Protein AF-A0A925EYQ9-F1 (afdb_monomer_lite)

Structure (mmCIF, N/CA/C/O backbone):
data_AF-A0A925EYQ9-F1
#
_entry.id   AF-A0A925EYQ9-F1
#
loop_
_atom_site.group_PDB
_atom_site.id
_atom_site.type_symbol
_atom_site.label_atom_id
_atom_site.label_alt_id
_atom_site.label_comp_id
_atom_site.label_asym_id
_atom_site.label_entity_id
_atom_site.label_seq_id
_atom_site.pdbx_PDB_ins_code
_atom_site.Cartn_x
_atom_site.Cartn_y
_atom_site.Cartn_z
_atom_site.occupancy
_atom_site.B_iso_or_equiv
_atom_site.auth_seq_id
_atom_site.auth_comp_id
_atom_site.auth_asym_id
_atom_site.auth_atom_id
_atom_site.pdbx_PDB_model_num
ATOM 1 N N . SER A 1 1 ? 8.525 -2.865 3.911 1.00 90.75 1 SER A N 1
ATOM 2 C CA . SER A 1 1 ? 7.524 -3.437 2.979 1.00 90.75 1 SER A CA 1
ATOM 3 C C . SER A 1 1 ? 6.295 -2.535 2.971 1.00 90.75 1 SER A C 1
ATOM 5 O O . SER A 1 1 ? 6.235 -1.646 3.814 1.00 90.75 1 SER A O 1
ATOM 7 N N . ILE A 1 2 ? 5.310 -2.762 2.088 1.00 97.19 2 ILE A N 1
ATOM 8 C CA . ILE A 1 2 ? 4.047 -1.989 2.095 1.00 97.19 2 ILE A CA 1
ATOM 9 C C . ILE A 1 2 ? 3.376 -2.045 3.475 1.00 97.19 2 ILE A C 1
ATOM 11 O O . ILE A 1 2 ? 2.936 -1.022 3.979 1.00 97.19 2 ILE A O 1
ATOM 15 N N . ILE A 1 3 ? 3.376 -3.205 4.140 1.00 96.69 3 ILE A N 1
ATOM 16 C CA . ILE A 1 3 ? 2.781 -3.347 5.477 1.00 96.69 3 ILE A CA 1
ATOM 17 C C . ILE A 1 3 ? 3.543 -2.546 6.544 1.00 96.69 3 ILE A C 1
ATOM 19 O O . ILE A 1 3 ? 2.914 -1.913 7.386 1.00 96.69 3 ILE A O 1
ATOM 23 N N . THR A 1 4 ? 4.879 -2.509 6.496 1.00 97.50 4 THR A N 1
ATOM 24 C CA . THR A 1 4 ? 5.669 -1.672 7.419 1.00 97.50 4 THR A CA 1
ATOM 25 C C . THR A 1 4 ? 5.325 -0.190 7.262 1.00 97.50 4 THR A C 1
ATOM 27 O O . THR A 1 4 ? 5.041 0.472 8.256 1.00 97.50 4 THR A O 1
ATOM 30 N N . SER A 1 5 ? 5.308 0.323 6.024 1.00 98.00 5 SER A N 1
ATOM 31 C CA . SER A 1 5 ? 4.946 1.722 5.754 1.00 98.00 5 SER A CA 1
ATOM 32 C C . SER A 1 5 ? 3.492 2.007 6.130 1.00 98.00 5 SER A C 1
ATOM 34 O O . SER A 1 5 ? 3.198 3.045 6.709 1.00 98.00 5 SER A O 1
ATOM 36 N N . PHE A 1 6 ? 2.581 1.065 5.884 1.00 97.94 6 PHE A N 1
ATOM 37 C CA . PHE A 1 6 ? 1.178 1.193 6.270 1.00 97.94 6 PHE A CA 1
ATOM 38 C C . PHE A 1 6 ? 1.022 1.419 7.779 1.00 97.94 6 PHE A C 1
ATOM 40 O O . PHE A 1 6 ? 0.399 2.398 8.181 1.00 97.94 6 PHE A O 1
ATOM 47 N N . TYR A 1 7 ? 1.644 0.583 8.619 1.00 96.62 7 TYR A N 1
ATOM 48 C CA . TYR A 1 7 ? 1.604 0.772 10.074 1.00 96.62 7 TYR A CA 1
ATOM 49 C C . TYR A 1 7 ? 2.328 2.036 10.538 1.00 96.62 7 TYR A C 1
ATOM 51 O O . TYR A 1 7 ? 1.892 2.654 11.506 1.00 96.62 7 TYR A O 1
ATOM 59 N N . HIS A 1 8 ? 3.389 2.456 9.842 1.00 97.56 8 HIS A N 1
ATOM 60 C CA . HIS A 1 8 ? 4.022 3.745 10.110 1.00 97.56 8 HIS A CA 1
ATOM 61 C C . HIS A 1 8 ? 3.022 4.898 9.934 1.00 97.56 8 HIS A C 1
ATOM 63 O O . HIS A 1 8 ? 2.847 5.692 10.853 1.00 97.56 8 HIS A O 1
ATOM 69 N N . TYR A 1 9 ? 2.303 4.958 8.808 1.00 97.75 9 TYR A N 1
ATOM 70 C CA . TYR A 1 9 ? 1.288 5.991 8.585 1.00 97.75 9 TYR A CA 1
ATOM 71 C C . TYR A 1 9 ? 0.102 5.885 9.543 1.00 97.75 9 TYR A C 1
ATOM 73 O O . TYR A 1 9 ? -0.358 6.911 10.037 1.00 97.75 9 TYR A O 1
ATOM 81 N N . LEU A 1 10 ? -0.363 4.675 9.867 1.00 97.00 10 LEU A N 1
ATOM 82 C CA . LEU A 1 10 ? -1.410 4.508 10.878 1.00 97.00 10 LEU A CA 1
ATOM 83 C C . LEU A 1 10 ? -0.986 5.109 12.220 1.00 97.00 10 LEU A C 1
ATOM 85 O O . LEU A 1 10 ? -1.731 5.904 12.782 1.00 97.00 10 LEU A O 1
ATOM 89 N N . ASN A 1 11 ? 0.221 4.799 12.700 1.00 96.31 11 ASN A N 1
ATOM 90 C CA . ASN A 1 11 ? 0.739 5.334 13.964 1.00 96.31 11 ASN A CA 1
ATOM 91 C C . ASN A 1 11 ? 0.880 6.865 13.960 1.00 96.31 11 ASN A C 1
ATOM 93 O O . ASN A 1 11 ? 0.878 7.477 15.023 1.00 96.31 11 ASN A O 1
ATOM 97 N N . ASN A 1 12 ? 0.971 7.484 12.781 1.00 96.12 12 ASN A N 1
ATOM 98 C CA . ASN A 1 12 ? 0.973 8.938 12.613 1.00 96.12 12 ASN A CA 1
ATOM 99 C C . ASN A 1 12 ? -0.445 9.548 12.535 1.00 96.12 12 ASN A C 1
ATOM 101 O O . ASN A 1 12 ? -0.581 10.728 12.225 1.00 96.12 12 ASN A O 1
ATOM 105 N N . GLY A 1 13 ? -1.502 8.766 12.781 1.00 96.12 13 GLY A N 1
ATOM 106 C CA . GLY A 1 13 ? -2.889 9.242 12.844 1.00 96.12 13 GLY A CA 1
ATOM 107 C C . GLY A 1 13 ? -3.623 9.299 11.502 1.00 96.12 13 GLY A C 1
ATOM 108 O O . GLY A 1 13 ? -4.715 9.860 11.424 1.00 96.12 13 GLY A O 1
ATOM 109 N N . PHE A 1 14 ? -3.053 8.726 10.439 1.00 97.69 14 PHE A N 1
ATOM 110 C CA . PHE A 1 14 ? -3.708 8.692 9.132 1.00 97.69 14 PHE A CA 1
ATOM 111 C C . PHE A 1 14 ? -4.898 7.727 9.133 1.00 97.69 14 PHE A C 1
ATOM 113 O O . PHE A 1 14 ? -4.894 6.683 9.796 1.00 97.69 14 PHE A O 1
ATOM 120 N N . LYS A 1 15 ? -5.901 8.041 8.309 1.00 97.75 15 LYS A N 1
ATOM 121 C CA . LYS A 1 15 ? -6.972 7.099 7.970 1.00 97.75 15 LYS A CA 1
ATOM 122 C C . LYS A 1 15 ? -6.401 5.876 7.247 1.00 97.75 15 LYS A C 1
ATOM 124 O O . LYS A 1 15 ? -5.335 5.943 6.636 1.00 97.75 15 LYS A O 1
ATOM 129 N N . LYS A 1 16 ? -7.085 4.731 7.308 1.00 97.56 16 LYS A N 1
ATOM 130 C CA . LYS A 1 16 ? -6.564 3.457 6.769 1.00 97.56 16 LYS A CA 1
ATOM 131 C C . LYS A 1 16 ? -6.392 3.494 5.250 1.00 97.56 16 LYS A C 1
ATOM 133 O O . LYS A 1 16 ? -5.440 2.917 4.728 1.00 97.56 16 LYS A O 1
ATOM 138 N N . ASP A 1 17 ? -7.284 4.175 4.543 1.00 97.50 17 ASP A N 1
ATOM 139 C CA . ASP A 1 17 ? -7.184 4.402 3.101 1.00 97.50 17 ASP A CA 1
ATOM 140 C C . ASP A 1 17 ? -5.987 5.294 2.746 1.00 97.50 17 ASP A C 1
ATOM 142 O O . ASP A 1 17 ? -5.190 4.936 1.876 1.00 97.50 17 ASP A O 1
ATOM 146 N N . GLU A 1 18 ? -5.810 6.408 3.456 1.00 97.94 18 GLU A N 1
ATOM 147 C CA . GLU A 1 18 ? -4.675 7.321 3.288 1.00 97.94 18 GLU A CA 1
ATOM 148 C C . GLU A 1 18 ? -3.342 6.636 3.610 1.00 97.94 18 GLU A C 1
ATOM 150 O O . GLU A 1 18 ? -2.396 6.704 2.824 1.00 97.94 18 GLU A O 1
ATOM 155 N N . ALA A 1 19 ? -3.281 5.904 4.723 1.00 98.19 19 ALA A N 1
ATOM 156 C CA . ALA A 1 19 ? -2.103 5.163 5.149 1.00 98.19 19 ALA A CA 1
ATOM 157 C C . ALA A 1 19 ? -1.693 4.108 4.114 1.00 98.19 19 ALA A C 1
ATOM 159 O O . ALA A 1 19 ? -0.515 3.992 3.769 1.00 98.19 19 ALA A O 1
ATOM 160 N N . LEU A 1 20 ? -2.655 3.345 3.582 1.00 98.25 20 LEU A N 1
ATOM 161 C CA . LEU A 1 20 ? -2.358 2.315 2.590 1.00 98.25 20 LEU A CA 1
ATOM 162 C C . LEU A 1 20 ? -1.997 2.918 1.228 1.00 98.25 20 LEU A C 1
ATOM 164 O O . LEU A 1 20 ? -1.124 2.389 0.536 1.00 98.25 20 LEU A O 1
ATOM 168 N N . ARG A 1 21 ? -2.625 4.034 0.840 1.00 98.12 21 ARG A N 1
ATOM 169 C CA . ARG A 1 21 ? -2.242 4.788 -0.359 1.00 98.12 21 ARG A CA 1
ATOM 170 C C . ARG A 1 21 ? -0.792 5.256 -0.260 1.00 98.12 21 ARG A C 1
ATOM 172 O O . ARG A 1 21 ? -0.026 4.999 -1.186 1.00 98.12 21 ARG A O 1
ATOM 179 N N . ASN A 1 22 ? -0.412 5.891 0.846 1.00 98.50 22 ASN A N 1
ATOM 180 C CA . ASN A 1 22 ? 0.948 6.393 1.033 1.00 98.50 22 ASN A CA 1
ATOM 181 C C . ASN A 1 22 ? 1.967 5.248 1.062 1.00 98.50 22 ASN A C 1
ATOM 183 O O .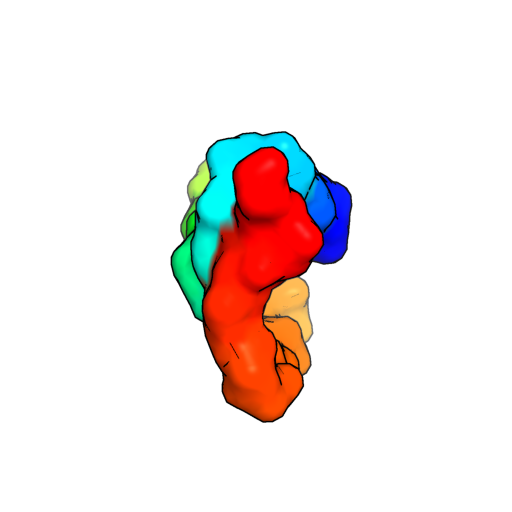 ASN A 1 22 ? 2.974 5.310 0.368 1.00 98.50 22 ASN A O 1
ATOM 187 N N . ALA A 1 23 ? 1.647 4.131 1.719 1.00 98.44 23 ALA A N 1
ATOM 188 C CA . ALA A 1 23 ? 2.497 2.943 1.704 1.00 98.44 23 ALA A CA 1
ATOM 189 C C . ALA A 1 23 ? 2.735 2.363 0.294 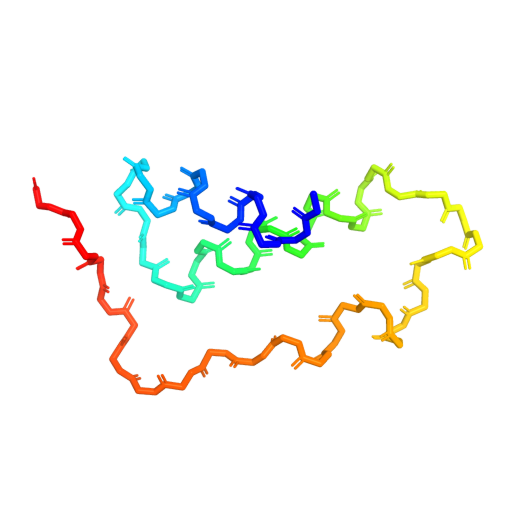1.00 98.44 23 ALA A C 1
ATOM 191 O O . ALA A 1 23 ? 3.820 1.855 0.002 1.00 98.44 23 ALA A O 1
ATOM 192 N N . LYS A 1 24 ? 1.736 2.426 -0.597 1.00 98.25 24 LYS A N 1
ATOM 193 C CA . LYS A 1 24 ? 1.891 2.029 -2.007 1.00 98.25 24 LYS A CA 1
ATOM 194 C C . LYS A 1 24 ? 2.729 3.031 -2.800 1.00 98.25 24 LYS A C 1
ATOM 196 O O . LYS A 1 24 ? 3.518 2.608 -3.640 1.00 98.25 24 LYS A O 1
ATOM 201 N N . LEU A 1 25 ? 2.571 4.329 -2.545 1.00 98.06 25 LEU A N 1
ATOM 202 C CA . LEU A 1 25 ? 3.380 5.370 -3.185 1.00 98.06 25 LEU A CA 1
ATOM 203 C C . LEU A 1 25 ? 4.854 5.241 -2.788 1.00 98.06 25 LEU A C 1
ATOM 205 O O . LEU A 1 25 ? 5.705 5.223 -3.672 1.00 98.06 25 LEU A O 1
ATOM 209 N N . ASP A 1 26 ? 5.142 5.029 -1.503 1.00 98.12 26 ASP A N 1
ATOM 210 C CA . ASP A 1 26 ? 6.494 4.737 -1.018 1.00 98.12 26 ASP A CA 1
ATOM 211 C C . ASP A 1 26 ? 7.079 3.507 -1.710 1.00 98.12 26 ASP A C 1
ATOM 213 O O . ASP A 1 26 ? 8.219 3.512 -2.172 1.00 98.12 26 ASP A O 1
ATOM 217 N N . TYR A 1 27 ? 6.288 2.437 -1.821 1.00 97.62 27 TYR A N 1
ATOM 218 C CA . TYR A 1 27 ? 6.728 1.238 -2.519 1.00 97.62 27 TYR A CA 1
ATOM 219 C C . TYR A 1 27 ? 7.120 1.537 -3.968 1.00 97.62 27 TYR A C 1
ATOM 221 O O . TYR A 1 27 ? 8.199 1.144 -4.398 1.00 97.62 27 TYR A O 1
ATOM 229 N N . LEU A 1 28 ? 6.278 2.254 -4.712 1.00 96.75 28 LEU A N 1
ATOM 230 C CA . LEU A 1 28 ? 6.559 2.617 -6.101 1.00 96.75 28 LEU A CA 1
ATOM 231 C C . LEU A 1 28 ? 7.768 3.553 -6.23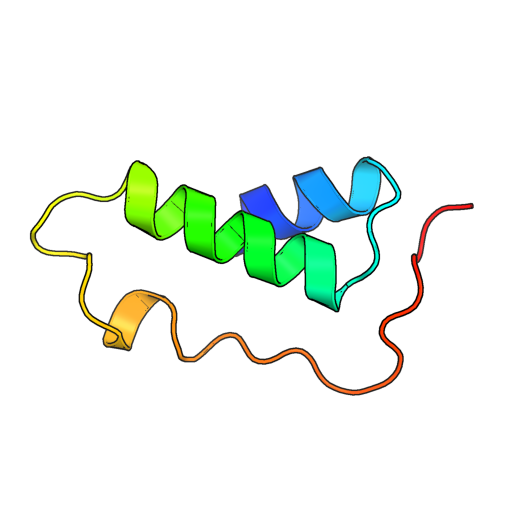6 1.00 96.75 28 LEU A C 1
ATOM 233 O O . LEU A 1 28 ? 8.498 3.442 -7.217 1.00 96.75 28 LEU A O 1
ATOM 237 N N . ALA A 1 29 ? 7.993 4.436 -5.261 1.00 96.69 29 ALA A N 1
ATOM 238 C CA . ALA A 1 29 ? 9.095 5.394 -5.276 1.00 96.69 29 ALA A CA 1
ATOM 239 C C . ALA A 1 29 ? 10.459 4.745 -4.988 1.00 96.69 29 ALA A C 1
ATOM 241 O O . ALA A 1 29 ? 11.466 5.159 -5.559 1.00 96.69 29 ALA A O 1
ATOM 242 N N . TYR A 1 30 ? 10.498 3.737 -4.110 1.00 95.88 30 TYR A N 1
ATOM 243 C CA . TYR A 1 30 ? 11.751 3.185 -3.579 1.00 95.88 30 TYR A CA 1
ATOM 244 C C . TYR A 1 30 ? 12.035 1.732 -3.988 1.00 95.88 30 TYR A C 1
ATOM 246 O O . TYR A 1 30 ? 13.093 1.195 -3.654 1.00 95.88 30 TYR A O 1
ATOM 254 N N . THR A 1 31 ? 11.118 1.060 -4.692 1.00 95.75 31 THR A N 1
ATOM 255 C CA . THR A 1 31 ? 11.345 -0.311 -5.171 1.00 95.75 31 THR A CA 1
ATOM 256 C C . THR A 1 31 ? 12.275 -0.354 -6.385 1.00 95.75 31 THR A C 1
ATOM 258 O O . THR A 1 31 ? 12.401 0.596 -7.155 1.00 95.75 31 THR A O 1
ATOM 261 N N . SER A 1 32 ? 12.927 -1.498 -6.588 1.00 94.75 32 SER A N 1
ATOM 262 C CA . SER A 1 32 ? 13.733 -1.735 -7.787 1.00 94.75 32 SER A CA 1
ATOM 263 C C . SER A 1 32 ? 12.845 -1.813 -9.039 1.00 94.75 32 SER A C 1
ATOM 265 O O . SER A 1 32 ? 11.743 -2.35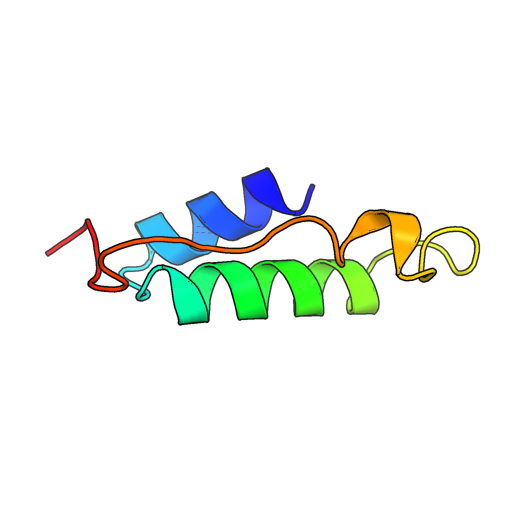8 -8.945 1.00 94.75 32 SER A O 1
ATOM 267 N N . PRO A 1 33 ? 13.324 -1.420 -10.237 1.00 93.19 33 PRO A N 1
ATOM 268 C CA . PRO A 1 33 ? 12.533 -1.474 -11.474 1.00 93.19 33 PRO A CA 1
ATOM 269 C C . PRO A 1 33 ? 11.890 -2.839 -11.768 1.00 93.19 33 PRO A C 1
ATOM 271 O O . PRO A 1 33 ? 10.769 -2.909 -12.252 1.00 93.19 33 PRO A O 1
ATOM 274 N N . SER A 1 34 ? 12.544 -3.944 -11.398 1.00 94.31 34 SER A N 1
ATOM 275 C CA . SER A 1 34 ? 12.005 -5.308 -11.542 1.00 94.31 34 SER A CA 1
ATOM 276 C C . SER A 1 34 ? 10.771 -5.610 -10.679 1.00 94.31 34 SER A C 1
ATOM 278 O O . SER A 1 34 ? 10.135 -6.648 -10.849 1.00 94.31 34 SER A O 1
ATOM 280 N N . ARG A 1 35 ? 10.434 -4.727 -9.736 1.00 94.19 35 ARG A N 1
ATOM 281 C CA . ARG A 1 35 ? 9.396 -4.909 -8.718 1.00 94.19 35 ARG A CA 1
ATOM 282 C C . ARG A 1 35 ? 8.294 -3.846 -8.758 1.00 94.19 35 ARG A C 1
ATOM 284 O O . ARG A 1 35 ? 7.436 -3.828 -7.888 1.00 94.19 35 ARG A O 1
ATOM 291 N N . VAL A 1 36 ? 8.256 -2.993 -9.782 1.00 94.88 36 VAL A N 1
ATOM 292 C CA . VAL A 1 36 ? 7.199 -1.968 -9.935 1.00 94.88 36 VAL A CA 1
ATOM 293 C C . VAL A 1 36 ? 5.856 -2.542 -10.404 1.00 94.88 36 VAL A C 1
ATOM 295 O O . VAL A 1 36 ? 4.820 -1.885 -10.289 1.00 94.88 36 VAL A O 1
ATOM 298 N N . PHE A 1 37 ? 5.860 -3.767 -10.941 1.00 96.00 37 PHE A N 1
ATOM 299 C CA . PHE A 1 37 ? 4.670 -4.384 -11.519 1.00 96.00 37 PHE A CA 1
ATOM 300 C C . PHE A 1 37 ? 3.513 -4.480 -10.507 1.00 96.00 37 PHE A C 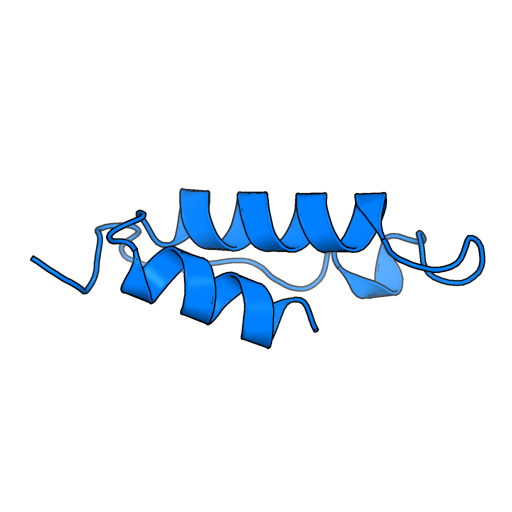1
ATOM 302 O O . PHE A 1 37 ? 3.751 -4.794 -9.336 1.00 96.00 37 PHE A O 1
ATOM 309 N N . PRO A 1 38 ? 2.251 -4.299 -10.953 1.00 96.12 38 PRO A N 1
ATOM 310 C CA . PRO A 1 38 ? 1.062 -4.369 -10.097 1.00 96.12 38 PRO A CA 1
ATOM 311 C C . PRO A 1 38 ? 0.974 -5.619 -9.221 1.00 96.12 38 PRO A C 1
ATOM 313 O O . PRO A 1 38 ? 0.451 -5.546 -8.112 1.00 96.12 38 PRO A O 1
ATOM 316 N N . TYR A 1 39 ? 1.545 -6.737 -9.677 1.00 96.06 39 TYR A N 1
ATOM 317 C CA . TYR A 1 39 ? 1.667 -7.981 -8.916 1.00 96.06 39 TYR A CA 1
ATOM 318 C C . TYR A 1 39 ? 2.143 -7.772 -7.466 1.00 96.06 39 TYR A C 1
ATOM 320 O O . TYR A 1 39 ? 1.662 -8.444 -6.559 1.00 96.06 39 TYR A O 1
ATOM 328 N N . PHE A 1 40 ? 3.040 -6.812 -7.222 1.00 95.44 40 PHE A N 1
ATOM 329 C CA . PHE A 1 40 ? 3.646 -6.621 -5.905 1.00 95.44 40 PHE A CA 1
ATOM 330 C C . PHE A 1 40 ? 2.882 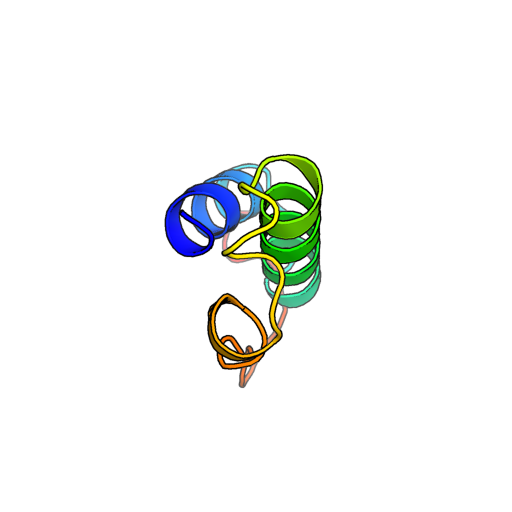-5.688 -4.954 1.00 95.44 40 PHE A C 1
ATOM 332 O O . PHE A 1 40 ? 3.186 -5.667 -3.761 1.00 95.44 40 PHE A O 1
ATOM 339 N N . TRP A 1 41 ? 1.914 -4.905 -5.441 1.00 96.12 41 TRP A N 1
ATOM 340 C CA . TRP A 1 41 ? 1.280 -3.849 -4.635 1.00 96.12 41 TRP A CA 1
ATOM 341 C C . TRP A 1 41 ? -0.233 -3.697 -4.840 1.00 96.12 41 TRP A C 1
ATOM 343 O O . TRP A 1 41 ? -0.925 -3.190 -3.952 1.00 96.12 41 TRP A O 1
ATOM 353 N N . ALA A 1 42 ? -0.777 -4.138 -5.977 1.00 96.38 42 ALA A N 1
ATOM 354 C CA . ALA A 1 42 ? -2.194 -3.970 -6.295 1.00 96.38 42 ALA A CA 1
ATOM 355 C C . ALA A 1 42 ? -3.101 -4.852 -5.422 1.00 96.38 42 ALA A C 1
ATOM 357 O O . ALA A 1 42 ? -4.234 -4.466 -5.150 1.00 96.38 42 ALA A O 1
ATOM 358 N N . GLY A 1 43 ? -2.584 -5.982 -4.923 1.00 96.00 43 GLY A N 1
ATOM 359 C CA . GLY A 1 43 ? -3.334 -6.917 -4.077 1.00 96.00 43 GLY A CA 1
ATOM 360 C C . GLY A 1 43 ? -3.694 -6.392 -2.682 1.00 96.00 43 GLY A C 1
ATOM 361 O O . GLY A 1 43 ? -4.557 -6.962 -2.023 1.00 96.00 43 GLY A O 1
ATOM 362 N N . PHE A 1 44 ? -3.078 -5.300 -2.219 1.00 96.25 44 PHE A N 1
ATOM 363 C CA . PHE A 1 44 ? -3.441 -4.697 -0.937 1.00 96.25 44 PHE A CA 1
ATOM 364 C C . PHE A 1 44 ? -4.674 -3.810 -1.106 1.00 96.25 44 PHE A C 1
ATOM 366 O O . PHE A 1 44 ? -4.567 -2.687 -1.597 1.00 96.25 44 PHE A O 1
ATOM 373 N N . VAL A 1 45 ? -5.844 -4.287 -0.694 1.00 95.56 45 VAL A N 1
ATOM 374 C CA . VAL A 1 45 ? -7.101 -3.530 -0.764 1.00 95.56 45 VAL A CA 1
ATOM 375 C C . VAL A 1 45 ? -7.654 -3.374 0.654 1.00 95.56 45 VAL A C 1
ATOM 377 O O . VAL A 1 45 ? -7.821 -4.385 1.337 1.00 95.56 45 VAL A O 1
ATOM 380 N N . PRO A 1 46 ? -7.910 -2.144 1.134 1.00 92.12 46 PRO A N 1
ATOM 381 C CA . PRO A 1 46 ? -8.500 -1.952 2.448 1.00 92.12 46 PRO A CA 1
ATOM 382 C C . PRO A 1 46 ? -10.012 -2.218 2.360 1.00 92.12 46 PRO A C 1
ATOM 384 O O . PRO A 1 46 ? -10.656 -1.849 1.379 1.00 92.12 46 PRO A O 1
ATOM 387 N N . ALA A 1 47 ? -10.588 -2.851 3.382 1.00 95.12 47 ALA A N 1
ATOM 388 C CA . ALA A 1 47 ? -12.020 -3.145 3.450 1.00 95.12 47 ALA A CA 1
ATOM 389 C C . ALA A 1 47 ? -12.588 -2.782 4.831 1.00 95.12 47 ALA A C 1
ATOM 391 O O . ALA A 1 47 ? -11.919 -2.968 5.848 1.00 95.12 47 ALA A O 1
ATOM 392 N N . GLY A 1 48 ? -13.826 -2.279 4.861 1.00 95.19 48 GLY A N 1
ATOM 393 C CA . GLY A 1 48 ? -14.515 -1.859 6.086 1.00 95.19 48 GLY A CA 1
ATOM 394 C C . GLY A 1 48 ? -14.390 -0.360 6.375 1.00 95.19 48 GLY A C 1
ATOM 395 O O . GLY A 1 48 ? -14.388 0.455 5.456 1.00 95.19 48 GLY A O 1
ATOM 396 N N . ASP A 1 49 ? -14.319 0.005 7.657 1.00 95.38 49 ASP A N 1
ATOM 397 C CA . ASP A 1 49 ? -14.198 1.398 8.102 1.00 95.38 49 ASP A CA 1
ATOM 398 C C . ASP A 1 49 ? -12.785 1.947 7.858 1.00 95.38 49 ASP A C 1
ATOM 400 O O . ASP A 1 49 ? -11.807 1.358 8.325 1.00 95.38 49 ASP A O 1
ATOM 404 N N . MET A 1 50 ? -12.676 3.092 7.185 1.00 96.81 50 MET A N 1
ATOM 405 C CA . MET A 1 50 ? -11.404 3.750 6.880 1.00 96.81 50 MET A CA 1
ATOM 406 C C . MET A 1 50 ? -10.938 4.736 7.952 1.00 96.81 50 MET A C 1
ATOM 408 O O . MET A 1 50 ? -9.825 5.240 7.847 1.00 96.81 50 MET A O 1
ATOM 412 N N . ASN A 1 51 ? -11.727 5.002 8.994 1.00 96.44 51 ASN A N 1
ATOM 413 C CA . ASN A 1 51 ? -11.333 5.932 10.049 1.00 96.44 51 ASN A CA 1
ATOM 414 C C . ASN A 1 51 ? -9.992 5.563 10.701 1.00 96.44 51 ASN A C 1
ATOM 416 O O . ASN A 1 51 ? -9.603 4.389 10.764 1.00 96.44 51 ASN A O 1
ATOM 420 N N . SER A 1 52 ? -9.301 6.595 11.201 1.00 92.94 52 SER A N 1
ATOM 421 C CA . SER A 1 52 ? -8.084 6.419 11.993 1.00 92.94 52 SER A CA 1
ATOM 422 C C . SER A 1 52 ? -8.359 5.517 13.194 1.00 92.94 52 SER A C 1
ATOM 424 O O . SER A 1 52 ? -9.426 5.567 13.807 1.00 92.94 52 SER A O 1
ATOM 426 N N . ILE A 1 53 ? -7.372 4.688 13.519 1.00 91.06 53 ILE A N 1
ATOM 427 C CA . ILE A 1 53 ? -7.400 3.800 14.686 1.00 91.06 53 ILE A CA 1
ATOM 428 C C . ILE A 1 53 ? -6.833 4.519 15.919 1.00 91.06 53 ILE A C 1
ATOM 430 O O . ILE A 1 53 ? -7.165 4.170 17.049 1.00 91.06 53 ILE A O 1
ATOM 434 N N . PHE A 1 54 ? -5.995 5.533 15.700 1.00 81.88 54 PHE A N 1
ATOM 435 C CA . PHE A 1 54 ? -5.357 6.323 16.747 1.00 81.88 54 PHE A CA 1
ATOM 436 C C . PHE A 1 54 ? -6.029 7.694 16.834 1.00 81.88 54 PHE A C 1
ATOM 438 O O . PHE A 1 54 ? -6.360 8.294 15.805 1.00 81.88 54 PHE A O 1
ATOM 445 N N . ARG A 1 55 ? -6.280 8.145 18.064 1.00 60.62 55 ARG A N 1
ATOM 446 C CA . ARG A 1 55 ? -7.016 9.369 18.383 1.00 60.62 55 ARG A CA 1
ATOM 447 C C . ARG A 1 55 ? -6.110 10.379 19.063 1.00 60.62 55 ARG A C 1
ATOM 449 O O . ARG A 1 55 ? -5.287 9.929 19.889 1.00 60.62 55 ARG A O 1
#

Secondary structure (DSSP, 8-state):
-HHHHHHHHHHTT--HHHHHHHHHHHHHHHS-GGG-SGGGTTT----S--S-S--

Foldseek 3Di:
DLVVQLVVVLVVQAFSVRSSVVSLVVCCVPPDPVQNDCVNRVPDDDDDGRGRPPD

Radius of gyration: 11.5 Å; chains: 1; bounding box: 28×17×30 Å

pLDDT: mean 95.37, std 5.4, range [60.62, 98.5]

Sequence (55 aa):
SIITSFYHYLNNGFKKDEALRNAKLDYLAYTSPSRVFPYFWAGFVPAGDMNSIFR